Protein AF-L5KWV3-F1 (afdb_monomer_lite)

Radius of gyration: 14.97 Å; chains: 1; bounding box: 37×19×45 Å

Sequence (78 aa):
MIEIEQAEAQLSELDLLTSMFPGEDELIVNDQLALAELKDCIEKRTMEGRSSKVYFTINMNLDVSEEAMEVHITLMIC

Foldseek 3Di:
DVVLVLLVVLVVVVVVVCVVQVDPQQKAWPDVLLVVLSVVCNVVVHNPPNPDFTKMWGWDFDCDPPDTDIDIDIDTRD

InterPro domains:
  IPR016135 Ubiquitin-conjugating enzyme/RWD-like [G3DSA:3.10.110.10] (4-76)
  IPR016135 Ubiquitin-conjugating enzyme/RWD-like [SSF54495] (5-76)
  IPR017359 Phomoidride biosynthesis cluster protein F-like [PTHR15955] (5-72)

pLDDT: mean 85.7, std 9.63, range [59.47, 94.69]

Structure (mmCIF, N/CA/C/O backbone):
data_AF-L5KWV3-F1
#
_entry.id   AF-L5KWV3-F1
#
loop_
_atom_site.group_PDB
_atom_site.id
_atom_site.type_symbol
_atom_site.label_atom_id
_atom_site.label_alt_id
_atom_site.label_comp_id
_atom_site.label_asym_id
_atom_site.label_entity_id
_atom_site.label_seq_id
_atom_site.pdbx_PDB_ins_code
_atom_site.Cartn_x
_atom_site.Cartn_y
_atom_site.Cartn_z
_atom_site.occupancy
_atom_site.B_iso_or_equiv
_atom_site.auth_seq_id
_atom_site.auth_comp_id
_atom_site.auth_asym_id
_atom_site.auth_atom_id
_atom_site.pdbx_PDB_model_num
ATOM 1 N N . MET A 1 1 ? -2.811 -2.407 20.582 1.00 59.47 1 MET A N 1
ATOM 2 C CA . MET A 1 1 ? -2.056 -1.189 20.202 1.00 59.47 1 MET A CA 1
ATOM 3 C C . MET A 1 1 ? -1.042 -1.518 19.118 1.00 59.47 1 MET A C 1
ATOM 5 O O . MET A 1 1 ? -1.220 -0.997 18.031 1.00 59.47 1 MET A O 1
ATOM 9 N N . ILE A 1 2 ? -0.145 -2.487 19.346 1.00 79.56 2 ILE A N 1
ATOM 10 C CA . ILE A 1 2 ? 0.888 -2.930 18.383 1.00 79.56 2 ILE A CA 1
ATOM 11 C C . ILE A 1 2 ? 0.345 -3.205 16.969 1.00 79.56 2 ILE A C 1
ATOM 13 O O . ILE A 1 2 ? 0.948 -2.794 15.990 1.00 79.56 2 ILE A O 1
ATOM 17 N N . GLU A 1 3 ? -0.811 -3.858 16.850 1.00 83.56 3 GLU A N 1
ATOM 18 C CA . GLU A 1 3 ? -1.392 -4.204 15.546 1.00 83.56 3 GLU A CA 1
ATOM 19 C C . GLU A 1 3 ? -1.821 -2.976 14.719 1.00 83.56 3 GLU A C 1
ATOM 21 O O . GLU A 1 3 ? -1.617 -2.941 13.508 1.00 83.56 3 GLU A O 1
ATOM 26 N N . ILE A 1 4 ? -2.379 -1.944 15.360 1.00 89.50 4 ILE A N 1
ATOM 27 C CA . ILE A 1 4 ? -2.780 -0.711 14.663 1.00 89.50 4 ILE A CA 1
ATOM 28 C C . ILE A 1 4 ? -1.553 0.129 14.308 1.00 89.50 4 ILE A C 1
ATOM 30 O O . ILE A 1 4 ? -1.491 0.658 13.206 1.00 89.50 4 ILE A O 1
ATOM 34 N N . GLU A 1 5 ? -0.553 0.197 15.190 1.00 90.06 5 GLU A N 1
ATOM 35 C CA . GLU A 1 5 ? 0.733 0.840 14.881 1.00 90.06 5 GLU A CA 1
ATOM 36 C C . GLU A 1 5 ? 1.430 0.149 13.701 1.00 90.06 5 GLU A C 1
ATOM 38 O O . GLU A 1 5 ? 1.991 0.813 12.833 1.00 90.06 5 GLU A O 1
ATOM 43 N N . GLN A 1 6 ? 1.343 -1.184 13.619 1.00 88.62 6 GLN A N 1
ATOM 44 C CA . GLN A 1 6 ? 1.822 -1.927 12.459 1.00 88.62 6 GLN A CA 1
ATOM 45 C C . GLN A 1 6 ? 1.045 -1.523 11.202 1.00 88.62 6 GLN A C 1
ATOM 47 O O . GLN A 1 6 ? 1.668 -1.213 10.198 1.00 88.62 6 GLN A O 1
ATOM 52 N N . ALA A 1 7 ? -0.289 -1.457 11.247 1.00 90.56 7 ALA A N 1
ATOM 53 C CA . ALA A 1 7 ? -1.094 -1.008 10.108 1.00 90.56 7 ALA A CA 1
ATOM 54 C C . ALA A 1 7 ? -0.730 0.421 9.646 1.00 90.56 7 ALA A C 1
ATOM 56 O O . ALA A 1 7 ? -0.578 0.663 8.451 1.00 90.56 7 ALA A O 1
ATOM 57 N N . GLU A 1 8 ? -0.532 1.354 10.580 1.00 92.81 8 GLU A N 1
ATOM 58 C CA . GLU A 1 8 ? -0.078 2.722 10.289 1.00 92.81 8 GLU A CA 1
ATOM 59 C C . GLU A 1 8 ? 1.316 2.731 9.627 1.00 92.81 8 GLU A C 1
ATOM 61 O O . GLU A 1 8 ? 1.544 3.465 8.659 1.00 92.81 8 GLU A O 1
ATOM 66 N N . ALA A 1 9 ? 2.235 1.876 10.091 1.00 92.25 9 ALA A N 1
ATOM 67 C CA . ALA A 1 9 ? 3.557 1.707 9.488 1.00 92.25 9 ALA A CA 1
ATOM 68 C C . ALA A 1 9 ? 3.483 1.104 8.074 1.00 92.25 9 ALA A C 1
ATOM 70 O O . ALA A 1 9 ? 4.158 1.597 7.174 1.00 92.25 9 ALA A O 1
ATOM 71 N N . GLN A 1 10 ? 2.619 0.104 7.862 1.00 91.88 10 GLN A N 1
ATOM 72 C CA . GLN A 1 10 ? 2.362 -0.500 6.550 1.00 91.88 10 GLN A CA 1
ATOM 73 C C . GLN A 1 10 ? 1.884 0.547 5.533 1.00 91.88 10 GLN A C 1
ATOM 75 O O . GLN A 1 10 ? 2.374 0.595 4.406 1.00 91.88 10 GLN A O 1
ATOM 80 N N . LEU A 1 11 ? 0.936 1.405 5.928 1.00 93.50 11 LEU A N 1
ATOM 81 C CA . LEU A 1 11 ? 0.437 2.473 5.059 1.00 93.50 11 LEU A CA 1
ATOM 82 C C . LEU A 1 11 ? 1.531 3.509 4.757 1.00 93.50 11 LEU A C 1
ATOM 84 O O . LEU A 1 11 ? 1.695 3.902 3.606 1.00 93.50 11 LEU A O 1
ATOM 88 N N . SER A 1 12 ? 2.314 3.891 5.769 1.00 94.12 12 SER A N 1
ATOM 89 C CA . SER A 1 12 ? 3.418 4.848 5.606 1.00 94.12 12 SER A CA 1
ATOM 90 C C . SER A 1 12 ? 4.507 4.334 4.657 1.00 94.12 12 SER A C 1
ATOM 92 O O . SER A 1 12 ? 5.069 5.107 3.884 1.00 94.12 12 SER A O 1
ATOM 94 N N . GLU A 1 13 ? 4.808 3.033 4.696 1.00 93.94 13 GLU A N 1
ATOM 95 C CA . GLU A 1 13 ? 5.742 2.400 3.760 1.00 93.94 13 GLU A CA 1
ATOM 96 C C . GLU A 1 13 ? 5.207 2.440 2.325 1.00 93.94 13 GLU A C 1
ATOM 98 O O . GLU A 1 13 ? 5.942 2.793 1.405 1.00 93.94 13 GLU A O 1
ATOM 103 N N . LEU A 1 14 ? 3.918 2.152 2.124 1.00 93.06 14 LEU A N 1
ATOM 104 C CA . LEU A 1 14 ? 3.303 2.217 0.800 1.00 93.06 14 LEU A CA 1
ATOM 105 C C . LEU A 1 14 ? 3.297 3.646 0.227 1.00 93.06 14 LEU A C 1
ATOM 107 O O . LEU A 1 14 ? 3.576 3.836 -0.959 1.00 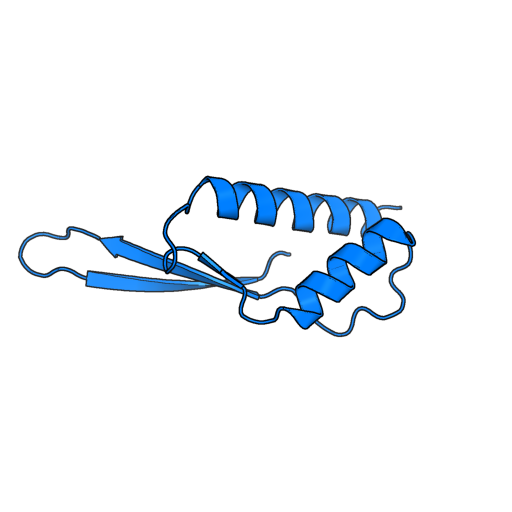93.06 14 LEU A O 1
ATOM 111 N N . ASP A 1 15 ? 3.024 4.651 1.061 1.00 94.12 15 ASP A N 1
ATOM 112 C CA . ASP A 1 15 ? 3.086 6.062 0.663 1.00 94.12 15 ASP A CA 1
ATOM 113 C C . ASP A 1 15 ? 4.521 6.473 0.288 1.00 94.12 15 ASP A C 1
ATOM 115 O O . ASP A 1 15 ? 4.735 7.175 -0.705 1.00 94.12 15 ASP A O 1
ATOM 119 N N . LEU A 1 16 ? 5.522 5.990 1.034 1.00 94.69 16 LEU A N 1
ATOM 120 C CA . LEU A 1 16 ? 6.932 6.194 0.701 1.00 94.69 16 LEU A CA 1
ATOM 121 C C . LEU A 1 16 ? 7.286 5.558 -0.648 1.00 94.69 16 LEU A C 1
ATOM 123 O O . LEU A 1 16 ? 7.902 6.220 -1.482 1.00 94.69 16 LEU A O 1
ATOM 127 N N . LEU A 1 17 ? 6.881 4.308 -0.886 1.00 92.75 17 LEU A N 1
ATOM 128 C CA . LEU A 1 17 ? 7.125 3.617 -2.154 1.00 92.75 17 LEU A CA 1
ATOM 129 C C . LEU A 1 17 ? 6.465 4.354 -3.325 1.00 92.75 17 LEU A C 1
ATOM 131 O O . LEU A 1 17 ? 7.112 4.572 -4.343 1.00 92.75 17 LEU A O 1
ATOM 135 N N . THR A 1 18 ? 5.230 4.828 -3.160 1.00 92.50 18 THR A N 1
ATOM 136 C CA . THR A 1 18 ? 4.524 5.616 -4.190 1.00 92.50 18 THR A CA 1
ATOM 137 C C . THR A 1 18 ? 5.274 6.908 -4.537 1.00 92.50 18 THR A C 1
ATOM 139 O O . THR A 1 18 ? 5.273 7.350 -5.680 1.00 92.50 18 THR A O 1
ATOM 142 N N . SER A 1 19 ? 5.958 7.510 -3.560 1.00 94.44 19 SER A N 1
ATOM 143 C CA . SER A 1 19 ? 6.816 8.683 -3.773 1.00 94.44 19 SER A CA 1
ATOM 144 C C . SER A 1 19 ? 8.148 8.337 -4.458 1.00 94.44 19 SER A C 1
ATOM 146 O O . SER A 1 19 ? 8.660 9.124 -5.253 1.00 94.44 19 SER A O 1
ATOM 148 N N . MET A 1 20 ? 8.720 7.164 -4.162 1.00 94.06 20 MET A N 1
ATOM 149 C CA . MET A 1 20 ? 9.986 6.697 -4.744 1.00 94.06 20 MET A CA 1
ATOM 150 C C . MET A 1 20 ? 9.851 6.188 -6.185 1.00 94.06 20 MET A C 1
ATOM 152 O O . MET A 1 20 ? 10.827 6.259 -6.929 1.00 94.06 20 MET A O 1
ATOM 156 N N . PHE A 1 21 ? 8.667 5.707 -6.562 1.00 93.38 21 PHE A N 1
ATOM 157 C CA . PHE A 1 21 ? 8.342 5.143 -7.875 1.00 93.38 21 PHE A CA 1
ATOM 158 C C . PHE A 1 21 ? 7.188 5.936 -8.518 1.00 93.38 21 PHE A C 1
ATOM 160 O O . PHE A 1 21 ? 6.052 5.461 -8.542 1.00 93.38 21 PHE A O 1
ATOM 167 N N . PRO A 1 22 ? 7.432 7.186 -8.963 1.00 91.81 22 PRO A N 1
ATOM 168 C CA . PRO A 1 22 ? 6.383 8.076 -9.459 1.00 91.81 22 PRO A CA 1
ATOM 169 C C . PRO A 1 22 ? 5.869 7.715 -10.863 1.00 91.81 22 PRO A C 1
ATOM 171 O O . PRO A 1 22 ? 4.926 8.353 -11.336 1.00 91.81 22 PRO A O 1
ATOM 174 N N . GLY A 1 23 ? 6.498 6.766 -11.564 1.00 91.38 23 GLY A N 1
ATOM 175 C CA . GLY A 1 23 ? 6.051 6.311 -12.876 1.00 91.38 23 GLY A CA 1
ATOM 176 C C . GLY A 1 23 ? 4.743 5.519 -12.809 1.00 91.38 23 GLY A C 1
ATOM 177 O O . GLY A 1 23 ? 4.504 4.763 -11.872 1.00 91.38 23 GLY A O 1
ATOM 178 N N . GLU A 1 24 ? 3.902 5.673 -13.835 1.00 86.88 24 GLU A N 1
ATOM 179 C CA . GLU A 1 24 ? 2.556 5.076 -13.896 1.00 86.88 24 GLU A CA 1
ATOM 180 C C . GLU A 1 24 ? 2.571 3.544 -13.772 1.00 86.88 24 GLU A C 1
ATOM 182 O O . GLU A 1 24 ? 1.719 2.973 -13.096 1.00 86.88 24 GLU A O 1
ATOM 187 N N . ASP A 1 25 ? 3.587 2.899 -14.347 1.00 88.75 25 ASP A N 1
ATOM 188 C CA . ASP A 1 25 ? 3.758 1.447 -14.317 1.00 88.75 25 ASP A CA 1
ATOM 189 C C . ASP A 1 25 ? 4.860 0.990 -13.349 1.00 88.75 25 ASP A C 1
ATOM 191 O O . ASP A 1 25 ? 5.144 -0.199 -13.286 1.00 88.75 25 ASP A O 1
ATOM 195 N N . GLU A 1 26 ? 5.507 1.886 -12.593 1.00 91.69 26 GLU A N 1
ATOM 196 C CA . GLU A 1 26 ? 6.638 1.512 -11.726 1.00 91.69 26 GLU A CA 1
ATOM 197 C C . GLU A 1 26 ? 6.191 0.841 -10.423 1.00 91.69 26 GLU A C 1
ATOM 199 O O . GLU A 1 26 ? 6.881 -0.054 -9.942 1.00 91.69 26 GLU A O 1
ATOM 204 N N . LEU A 1 27 ? 5.041 1.233 -9.862 1.00 93.50 27 LEU A N 1
ATOM 205 C CA . LEU A 1 27 ? 4.458 0.637 -8.657 1.00 93.50 27 LEU A CA 1
ATOM 206 C C . LEU A 1 27 ? 2.966 0.358 -8.856 1.00 93.50 27 LEU A C 1
ATOM 208 O O . LEU A 1 27 ? 2.149 1.268 -8.965 1.00 93.50 27 LEU A O 1
ATOM 212 N N . ILE A 1 28 ? 2.591 -0.916 -8.804 1.00 93.19 28 ILE A N 1
ATOM 213 C CA . ILE A 1 28 ? 1.216 -1.372 -9.008 1.00 93.19 28 ILE A CA 1
ATOM 214 C C . ILE A 1 28 ? 0.712 -2.042 -7.735 1.00 93.19 28 ILE A C 1
ATOM 216 O O . ILE A 1 28 ? 1.188 -3.113 -7.367 1.00 93.19 28 ILE A O 1
ATOM 220 N N . VAL A 1 29 ? -0.297 -1.463 -7.081 1.00 91.88 29 VAL A N 1
ATOM 221 C CA . VAL A 1 29 ? -1.022 -2.140 -5.992 1.00 91.88 29 VAL A CA 1
ATOM 222 C C . VAL A 1 29 ? -1.993 -3.150 -6.601 1.00 91.88 29 VAL A C 1
ATOM 224 O O . VAL A 1 29 ? -2.944 -2.775 -7.288 1.00 91.88 29 VAL A O 1
ATOM 227 N N . ASN A 1 30 ? -1.747 -4.438 -6.359 1.00 90.19 30 ASN A N 1
ATOM 228 C CA . ASN A 1 30 ? -2.447 -5.533 -7.033 1.00 90.19 30 ASN A CA 1
ATOM 229 C C . ASN A 1 30 ? -3.843 -5.806 -6.457 1.00 90.19 30 ASN A C 1
ATOM 231 O O . ASN A 1 30 ? -4.705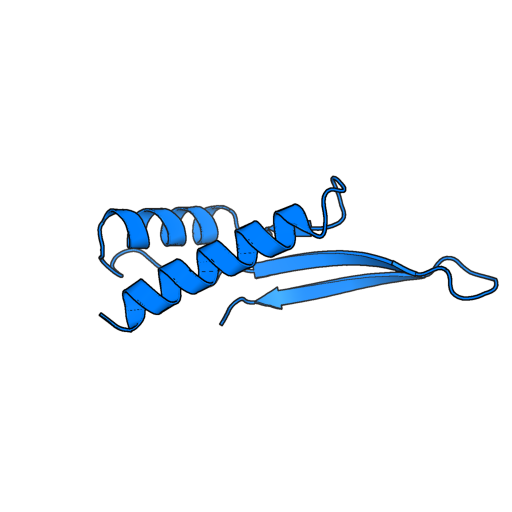 -6.321 -7.164 1.00 90.19 30 ASN A O 1
ATOM 235 N N . ASP A 1 31 ? -4.066 -5.456 -5.190 1.00 90.69 31 ASP A N 1
ATOM 236 C CA . ASP A 1 31 ? -5.350 -5.607 -4.511 1.00 90.69 31 ASP A CA 1
ATOM 237 C C . ASP A 1 31 ? -5.760 -4.287 -3.845 1.00 90.69 31 ASP A C 1
ATOM 239 O O . ASP A 1 31 ? -5.318 -3.932 -2.749 1.00 90.69 31 ASP A O 1
ATOM 243 N N . GLN A 1 32 ? -6.620 -3.544 -4.540 1.00 90.25 32 GLN A N 1
ATOM 244 C CA . GLN A 1 32 ? -7.151 -2.270 -4.057 1.00 90.25 32 GLN A CA 1
ATOM 245 C C . GLN A 1 32 ? -8.137 -2.448 -2.893 1.00 90.25 32 GLN A C 1
ATOM 247 O O . GLN A 1 32 ? -8.299 -1.527 -2.091 1.00 90.25 32 GLN A O 1
ATOM 252 N N . LEU A 1 33 ? -8.779 -3.618 -2.770 1.00 92.12 33 LEU A N 1
ATOM 253 C CA . LEU A 1 33 ? -9.666 -3.910 -1.646 1.00 92.12 33 LEU A CA 1
ATOM 254 C C . LEU A 1 33 ? -8.846 -4.077 -0.366 1.00 92.12 33 LEU A C 1
ATOM 256 O O . LEU A 1 33 ? -9.166 -3.440 0.634 1.00 92.12 33 LEU A O 1
ATOM 260 N N . ALA A 1 34 ? -7.744 -4.829 -0.415 1.00 91.19 34 ALA A N 1
ATOM 261 C CA . ALA A 1 34 ? -6.842 -4.979 0.729 1.00 91.19 34 ALA A CA 1
ATOM 262 C C . ALA A 1 34 ? -6.277 -3.627 1.211 1.00 91.19 34 ALA A C 1
ATOM 264 O O . ALA A 1 34 ? -6.139 -3.399 2.416 1.00 91.19 34 ALA A O 1
ATOM 265 N N . LEU A 1 35 ? -5.983 -2.698 0.290 1.00 92.19 35 LEU A N 1
ATOM 266 C CA . LEU A 1 35 ? -5.558 -1.338 0.641 1.00 92.19 35 LEU A CA 1
ATOM 267 C C . LEU A 1 35 ? -6.688 -0.523 1.290 1.00 92.19 35 LEU A C 1
ATOM 269 O O . LEU A 1 35 ? -6.449 0.210 2.252 1.00 92.19 35 LEU A O 1
ATOM 273 N N . ALA A 1 36 ? -7.916 -0.638 0.782 1.00 92.56 36 ALA A N 1
ATOM 274 C CA . ALA A 1 36 ? -9.072 0.026 1.375 1.00 92.56 36 ALA A CA 1
ATOM 275 C C . ALA A 1 36 ? -9.358 -0.499 2.793 1.00 92.56 36 ALA A C 1
ATOM 277 O O . ALA A 1 36 ? -9.554 0.300 3.706 1.00 92.56 36 ALA A O 1
ATOM 278 N N . GLU A 1 37 ? -9.296 -1.818 2.997 1.00 92.25 37 GLU A N 1
ATOM 279 C CA . GLU A 1 37 ? -9.432 -2.462 4.310 1.00 92.25 37 GLU A CA 1
ATOM 280 C C . GLU A 1 37 ? -8.326 -2.015 5.284 1.00 92.25 37 GLU A C 1
ATOM 282 O O . GLU A 1 37 ? -8.602 -1.771 6.459 1.00 92.25 37 GLU A O 1
ATOM 287 N N . LEU A 1 38 ? -7.081 -1.855 4.812 1.00 91.88 38 LEU A N 1
ATOM 288 C CA . LEU A 1 38 ? -5.974 -1.324 5.618 1.00 91.88 38 LEU A CA 1
ATOM 289 C C . LEU A 1 38 ? -6.261 0.107 6.100 1.00 91.88 38 LEU A C 1
ATOM 291 O O . LEU A 1 38 ? -6.079 0.403 7.280 1.00 91.88 38 LEU A O 1
ATOM 295 N N . LYS A 1 39 ? -6.733 0.983 5.207 1.00 93.00 39 LYS A N 1
ATOM 296 C CA . LYS A 1 39 ? -7.071 2.376 5.545 1.00 93.00 39 LYS A CA 1
ATOM 297 C C . LYS A 1 39 ? -8.247 2.454 6.523 1.00 93.00 39 LYS A C 1
ATOM 299 O O . LYS A 1 39 ? -8.159 3.166 7.520 1.00 93.00 39 LYS A O 1
ATOM 304 N N . ASP A 1 40 ? -9.300 1.676 6.276 1.00 93.12 40 ASP A N 1
ATOM 305 C CA . ASP A 1 40 ? -10.494 1.611 7.127 1.00 93.12 40 ASP A CA 1
ATOM 306 C C . ASP A 1 40 ? -10.168 1.085 8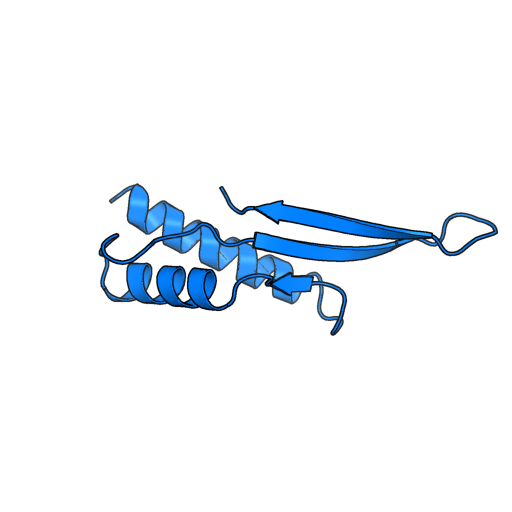.537 1.00 93.12 40 ASP A C 1
ATOM 308 O O . ASP A 1 40 ? -10.631 1.632 9.540 1.00 93.12 40 ASP A O 1
ATOM 312 N N . CYS A 1 41 ? -9.293 0.078 8.626 1.00 91.06 41 CYS A N 1
ATOM 313 C CA . CYS A 1 41 ? -8.780 -0.467 9.882 1.00 91.06 41 CYS A CA 1
ATOM 314 C C . CYS A 1 41 ? -8.075 0.595 10.743 1.00 91.06 41 CYS A C 1
ATOM 316 O O . CYS A 1 41 ? -8.328 0.685 11.950 1.00 91.06 41 CYS A O 1
ATOM 318 N N . ILE A 1 42 ? -7.212 1.412 10.128 1.00 92.19 42 ILE A N 1
ATOM 319 C CA . ILE A 1 42 ? -6.483 2.495 10.806 1.00 92.19 42 ILE A CA 1
ATOM 320 C C . ILE A 1 42 ? -7.461 3.569 11.289 1.00 92.19 42 ILE A C 1
ATOM 322 O O . ILE A 1 42 ? -7.408 3.970 12.453 1.00 92.19 42 ILE A O 1
ATOM 326 N N . GLU A 1 43 ? -8.384 3.994 10.424 1.00 93.06 43 GLU A N 1
ATOM 327 C CA . GLU A 1 43 ? -9.367 5.035 10.737 1.00 93.06 43 GLU A CA 1
ATOM 328 C C . GLU A 1 43 ? -10.284 4.623 11.897 1.00 93.06 43 GLU A C 1
ATOM 330 O O . GLU A 1 43 ? -10.483 5.383 12.848 1.00 93.06 43 GLU A O 1
ATOM 335 N N . LYS A 1 44 ? -10.794 3.388 11.867 1.00 92.25 44 LYS A N 1
ATOM 336 C CA . LYS A 1 44 ? -11.687 2.847 12.903 1.00 92.25 44 LYS A CA 1
ATOM 337 C C . LYS A 1 44 ? -10.948 2.300 14.125 1.00 92.25 44 LYS A C 1
ATOM 339 O O . LYS A 1 44 ? -11.594 1.917 15.101 1.00 92.25 44 LYS A O 1
ATOM 344 N N . ARG A 1 45 ? -9.611 2.237 14.081 1.00 89.62 45 ARG A N 1
ATOM 345 C CA . ARG A 1 45 ? -8.746 1.572 15.073 1.00 89.62 45 ARG A CA 1
ATOM 346 C C . ARG A 1 45 ? -9.225 0.159 15.441 1.00 89.62 45 ARG A C 1
ATOM 348 O O . ARG A 1 45 ? -9.133 -0.248 16.600 1.00 89.62 45 ARG A O 1
ATOM 355 N N . THR A 1 46 ? -9.719 -0.593 14.458 1.00 87.81 46 THR A N 1
ATOM 356 C CA . THR A 1 46 ? -10.156 -1.989 14.616 1.00 87.81 46 THR A CA 1
ATOM 357 C C . THR A 1 46 ? -9.575 -2.855 13.510 1.00 87.81 46 THR A C 1
ATOM 359 O O . THR A 1 46 ? -9.449 -2.411 12.376 1.00 87.81 46 THR A O 1
ATOM 362 N N . MET A 1 47 ? -9.225 -4.097 13.837 1.00 82.12 47 MET A N 1
ATOM 363 C CA . MET A 1 47 ? -8.764 -5.091 12.861 1.00 82.12 47 MET A CA 1
ATOM 364 C C . MET A 1 47 ? -9.918 -5.869 12.210 1.00 82.12 47 MET A C 1
ATOM 366 O O . MET A 1 47 ? -9.687 -6.680 11.313 1.00 82.12 47 MET A O 1
ATOM 370 N N . GLU A 1 48 ? -11.161 -5.639 12.643 1.00 82.00 48 GLU A N 1
ATOM 371 C CA . GLU A 1 48 ? -12.333 -6.264 12.030 1.00 82.00 48 GLU A CA 1
ATOM 372 C C . GLU A 1 48 ? -12.475 -5.851 10.562 1.00 82.00 48 GLU A C 1
ATOM 374 O O . GLU A 1 48 ? -12.493 -4.668 10.235 1.00 82.00 48 GLU A O 1
ATOM 379 N N . GLY A 1 49 ? -12.609 -6.845 9.681 1.00 74.69 49 GLY A N 1
ATOM 380 C CA . GLY A 1 49 ? -12.838 -6.633 8.251 1.00 74.69 49 GLY A CA 1
ATOM 381 C C . GLY A 1 49 ? -11.599 -6.764 7.369 1.00 74.69 49 GLY A C 1
ATOM 382 O O . GLY A 1 49 ? -11.765 -6.859 6.160 1.00 74.69 49 GLY A O 1
ATOM 383 N N . ARG A 1 50 ? -10.384 -6.857 7.931 1.00 79.19 50 ARG A N 1
ATOM 384 C CA . ARG A 1 50 ? -9.191 -7.194 7.138 1.00 79.19 50 ARG A CA 1
ATOM 385 C C . ARG A 1 50 ? -9.208 -8.673 6.773 1.00 79.19 50 ARG A C 1
ATOM 387 O O . ARG A 1 50 ? -9.044 -9.534 7.636 1.00 79.19 50 ARG A O 1
ATOM 394 N N . SER A 1 51 ? -9.402 -8.963 5.493 1.00 73.56 51 SER A N 1
ATOM 395 C CA . SER A 1 51 ? -9.421 -10.330 4.968 1.00 73.56 51 SER A CA 1
ATOM 396 C C . SER A 1 51 ? -8.073 -10.745 4.375 1.00 73.56 51 SER A C 1
ATOM 398 O O . SER A 1 51 ? -7.725 -11.927 4.400 1.00 73.56 51 SER A O 1
ATOM 400 N N . SER A 1 52 ? -7.306 -9.769 3.876 1.00 79.12 52 SER A N 1
ATOM 401 C CA . SER A 1 52 ? -6.132 -10.000 3.029 1.00 79.12 52 SER A CA 1
ATOM 402 C C . SER A 1 52 ? -4.981 -9.035 3.343 1.00 79.12 52 SER A C 1
ATOM 404 O O . SER A 1 52 ? -5.161 -7.979 3.954 1.00 79.12 52 SER A O 1
ATOM 406 N N . LYS A 1 53 ? -3.760 -9.414 2.946 1.00 84.31 53 LYS A N 1
ATOM 407 C CA . LYS A 1 53 ? -2.579 -8.539 3.010 1.00 84.31 53 LYS A CA 1
ATOM 408 C C . LYS A 1 53 ? -2.484 -7.693 1.742 1.00 84.31 53 LYS A C 1
ATOM 410 O O . LYS A 1 53 ? -2.946 -8.111 0.688 1.00 84.31 53 LYS A O 1
ATOM 415 N N . VAL A 1 54 ? -1.879 -6.510 1.843 1.00 89.62 54 VAL A N 1
ATOM 416 C CA . VAL A 1 54 ? -1.632 -5.660 0.672 1.00 89.62 54 VAL A CA 1
ATOM 417 C C . VAL A 1 54 ? -0.439 -6.219 -0.101 1.00 89.62 54 VAL A C 1
ATOM 419 O O . VAL A 1 54 ? 0.639 -6.417 0.466 1.00 89.62 54 VAL A O 1
ATOM 422 N N . TYR A 1 55 ? -0.643 -6.452 -1.395 1.00 90.69 55 TYR A N 1
ATOM 423 C CA . TYR A 1 55 ? 0.388 -6.874 -2.338 1.00 90.69 55 TYR A CA 1
ATOM 424 C C . TYR A 1 55 ? 0.581 -5.798 -3.395 1.00 90.69 55 TYR A C 1
ATOM 426 O O . TYR A 1 55 ? -0.390 -5.199 -3.872 1.00 90.69 55 TYR A O 1
ATOM 434 N N . PHE A 1 56 ? 1.831 -5.579 -3.775 1.00 91.88 56 PHE A N 1
ATOM 435 C CA . PHE A 1 56 ? 2.185 -4.666 -4.847 1.00 91.88 56 PHE A CA 1
ATOM 436 C C . PHE A 1 56 ? 3.314 -5.240 -5.694 1.00 91.88 56 PHE A C 1
ATOM 438 O O . PHE A 1 56 ? 4.069 -6.115 -5.264 1.00 91.88 56 PHE A O 1
ATOM 445 N N . THR A 1 57 ? 3.425 -4.733 -6.911 1.00 93.44 57 THR A N 1
ATOM 446 C CA . THR A 1 57 ? 4.469 -5.080 -7.865 1.00 93.44 57 THR A CA 1
ATOM 447 C C . THR A 1 57 ? 5.264 -3.828 -8.192 1.00 93.44 57 THR A C 1
ATOM 449 O O . THR A 1 57 ? 4.669 -2.803 -8.511 1.00 93.44 57 THR A O 1
ATOM 452 N N . ILE A 1 58 ? 6.590 -3.913 -8.096 1.00 92.94 58 ILE A N 1
ATOM 453 C CA . ILE A 1 58 ? 7.502 -2.882 -8.584 1.00 92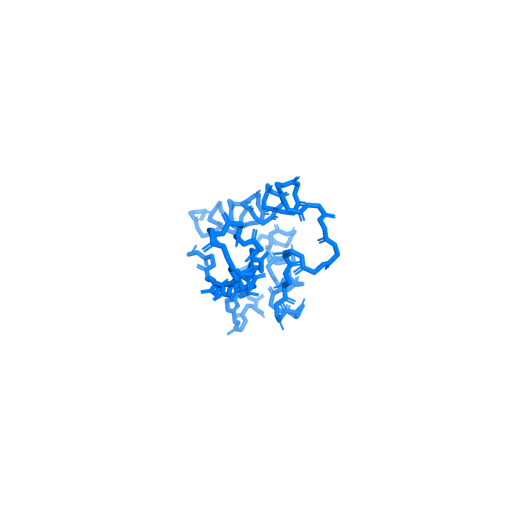.94 58 ILE A CA 1
ATOM 454 C C . ILE A 1 58 ? 8.069 -3.351 -9.920 1.00 92.94 58 ILE A C 1
ATOM 456 O O . ILE A 1 58 ? 8.676 -4.425 -9.985 1.00 92.94 58 ILE A O 1
ATOM 460 N N . ASN A 1 59 ? 7.891 -2.542 -10.959 1.00 91.38 59 ASN A N 1
ATOM 461 C CA . ASN A 1 59 ? 8.480 -2.771 -12.271 1.00 91.38 59 ASN A CA 1
ATOM 462 C C . ASN A 1 59 ? 9.711 -1.878 -12.409 1.00 91.38 59 ASN A C 1
ATOM 464 O O . ASN A 1 59 ? 9.623 -0.657 -12.289 1.00 91.38 59 ASN A O 1
ATOM 468 N N . MET A 1 60 ? 10.870 -2.489 -12.642 1.00 86.19 60 MET A N 1
ATOM 469 C CA . MET A 1 60 ? 12.127 -1.771 -12.833 1.00 86.19 60 MET A CA 1
ATOM 470 C C . MET A 1 60 ? 12.689 -2.054 -14.216 1.00 86.19 60 MET A C 1
ATOM 472 O O . MET A 1 60 ? 12.959 -3.205 -14.564 1.00 86.19 60 MET A O 1
ATOM 476 N N . ASN A 1 61 ? 12.939 -0.980 -14.960 1.00 80.94 61 ASN A N 1
ATOM 477 C CA . ASN A 1 61 ? 13.732 -1.028 -16.178 1.00 80.94 61 ASN A CA 1
ATOM 478 C C . ASN A 1 61 ? 15.204 -0.897 -15.800 1.00 80.94 61 ASN A C 1
ATOM 480 O O . ASN A 1 61 ? 15.637 0.148 -15.310 1.00 80.94 61 ASN A O 1
ATOM 484 N N . LEU A 1 62 ? 15.970 -1.969 -15.989 1.00 78.69 62 LEU A N 1
ATOM 485 C CA . LEU A 1 62 ? 17.401 -1.971 -15.719 1.00 78.69 62 LEU A CA 1
ATOM 486 C C . LEU A 1 62 ? 18.166 -1.840 -17.038 1.00 78.69 62 LEU A C 1
ATOM 488 O O . LEU A 1 62 ? 18.083 -2.713 -17.903 1.00 78.69 62 LEU A O 1
ATOM 492 N N . ASP A 1 63 ? 18.954 -0.771 -17.164 1.00 69.81 63 ASP A N 1
ATOM 493 C CA . ASP A 1 63 ? 19.920 -0.602 -18.254 1.00 69.81 63 ASP A CA 1
ATOM 494 C C . ASP A 1 63 ? 21.134 -1.511 -18.015 1.00 69.81 63 ASP A C 1
ATOM 496 O O . ASP A 1 63 ? 22.202 -1.091 -17.560 1.00 69.81 63 ASP A O 1
ATOM 500 N N . VAL A 1 64 ? 20.958 -2.802 -18.290 1.00 69.44 64 VAL A N 1
ATOM 501 C CA . VAL A 1 64 ? 22.049 -3.774 -18.335 1.00 69.44 64 VAL A CA 1
ATOM 502 C C . VAL A 1 64 ? 22.548 -3.832 -19.780 1.00 69.44 64 VAL A C 1
ATOM 504 O O . VAL A 1 64 ? 21.767 -4.008 -20.708 1.00 69.44 64 VAL A O 1
ATOM 507 N N . SER A 1 65 ? 23.850 -3.604 -19.975 1.00 66.44 65 SER A N 1
ATOM 508 C CA . SER A 1 65 ? 24.489 -3.440 -21.291 1.00 66.44 65 SER A CA 1
ATOM 509 C C . SER A 1 65 ? 24.005 -4.463 -22.336 1.00 66.44 65 SER A C 1
ATOM 511 O O . SER A 1 65 ? 24.184 -5.662 -22.152 1.00 66.44 65 SER A O 1
ATOM 513 N N . GLU A 1 66 ? 23.491 -3.920 -23.446 1.00 60.53 66 GLU A N 1
ATOM 514 C CA . GLU A 1 66 ? 23.027 -4.528 -24.711 1.00 60.53 66 GLU A CA 1
ATOM 515 C C . GLU A 1 66 ? 21.563 -4.996 -24.816 1.00 60.53 66 GLU A C 1
ATOM 517 O O . GLU A 1 66 ? 21.047 -4.982 -25.934 1.00 60.53 66 GLU A O 1
ATOM 522 N N . GLU A 1 67 ? 20.833 -5.257 -23.726 1.00 62.53 67 GLU A N 1
ATOM 523 C CA . GLU A 1 67 ? 19.400 -5.612 -23.798 1.00 62.53 67 GLU A CA 1
ATOM 524 C C . GLU A 1 67 ? 18.636 -5.014 -22.604 1.00 62.53 67 GLU A C 1
ATOM 526 O O . GLU A 1 67 ? 18.936 -5.330 -21.454 1.00 62.53 67 GLU A O 1
ATOM 531 N N . ALA A 1 68 ? 17.650 -4.143 -22.854 1.00 61.59 68 ALA A N 1
ATOM 532 C CA . ALA A 1 68 ? 16.801 -3.602 -21.791 1.00 61.59 68 ALA A CA 1
ATOM 533 C C . ALA A 1 68 ? 16.057 -4.757 -21.099 1.00 61.59 68 ALA A C 1
ATOM 535 O O . ALA A 1 68 ? 15.250 -5.444 -21.729 1.00 61.59 68 ALA A O 1
ATOM 536 N N . MET A 1 69 ? 16.354 -4.989 -19.818 1.00 66.62 69 MET A N 1
ATOM 537 C CA . MET A 1 69 ? 15.754 -6.061 -19.027 1.00 66.62 69 MET A CA 1
ATOM 538 C C . MET A 1 69 ? 14.714 -5.467 -18.075 1.00 66.62 69 MET A C 1
ATOM 540 O O . MET A 1 69 ? 15.040 -4.628 -17.233 1.00 66.62 69 MET A O 1
ATOM 544 N N . GLU A 1 70 ? 13.468 -5.918 -18.205 1.00 70.44 70 GLU A N 1
ATOM 545 C CA . GLU A 1 70 ? 12.369 -5.553 -17.310 1.00 70.44 70 GLU A CA 1
ATOM 546 C C . GLU A 1 70 ? 12.296 -6.569 -16.161 1.00 70.44 70 GLU A C 1
ATOM 548 O O . GLU A 1 70 ? 12.211 -7.782 -16.379 1.00 70.44 70 GLU A O 1
ATOM 553 N N . VAL A 1 71 ? 12.383 -6.084 -14.921 1.00 79.56 71 VAL A N 1
ATOM 554 C CA . VAL A 1 71 ? 12.301 -6.916 -13.715 1.00 79.56 71 VAL A CA 1
ATOM 555 C C . VAL A 1 71 ? 11.034 -6.562 -12.948 1.00 79.56 71 VAL A C 1
ATOM 557 O O . VAL A 1 71 ? 10.875 -5.431 -12.494 1.00 79.56 71 VAL A O 1
ATOM 560 N N . HIS A 1 72 ? 10.170 -7.558 -12.750 1.00 83.25 72 HIS A N 1
ATOM 561 C CA . HIS A 1 72 ? 8.967 -7.453 -11.925 1.00 83.25 72 HIS A CA 1
ATOM 562 C C . HIS A 1 72 ? 9.226 -8.066 -10.548 1.00 83.25 72 HIS A C 1
ATOM 564 O O . HIS A 1 72 ? 9.507 -9.263 -10.438 1.00 83.25 72 HIS A O 1
ATOM 570 N N . ILE A 1 73 ? 9.111 -7.266 -9.490 1.00 85.19 73 ILE A N 1
ATOM 571 C CA . ILE A 1 73 ? 9.243 -7.740 -8.109 1.00 85.19 73 ILE A CA 1
ATOM 572 C C . ILE A 1 73 ? 7.903 -7.576 -7.402 1.00 85.19 73 ILE A C 1
ATOM 574 O O . ILE A 1 73 ? 7.465 -6.458 -7.146 1.00 85.19 73 ILE A O 1
ATOM 578 N N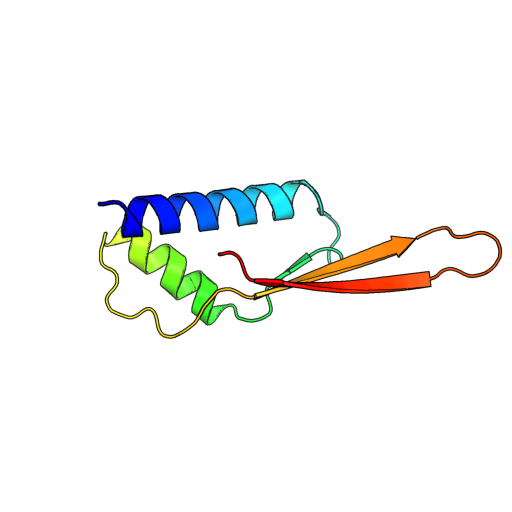 . THR A 1 74 ? 7.261 -8.690 -7.048 1.00 83.12 74 THR A N 1
ATOM 579 C CA . THR A 1 74 ? 6.050 -8.678 -6.218 1.00 83.12 74 THR A CA 1
ATOM 580 C C . THR A 1 74 ? 6.427 -8.787 -4.749 1.00 83.12 74 THR A C 1
ATOM 582 O O . THR A 1 74 ? 7.097 -9.736 -4.333 1.00 83.12 74 THR A O 1
ATOM 585 N N . LEU A 1 75 ? 5.975 -7.822 -3.958 1.00 84.75 75 LEU A N 1
ATOM 586 C CA . LEU A 1 75 ? 6.240 -7.727 -2.532 1.00 84.75 75 LEU A CA 1
ATOM 587 C C . LEU A 1 75 ? 4.928 -7.651 -1.755 1.00 84.75 75 LEU A C 1
ATOM 589 O O . LEU A 1 75 ? 3.874 -7.259 -2.259 1.00 84.75 75 LEU A O 1
ATOM 593 N N . MET A 1 76 ? 5.011 -8.064 -0.499 1.00 81.88 76 MET A N 1
ATOM 594 C CA . MET A 1 76 ? 3.919 -8.029 0.457 1.00 81.8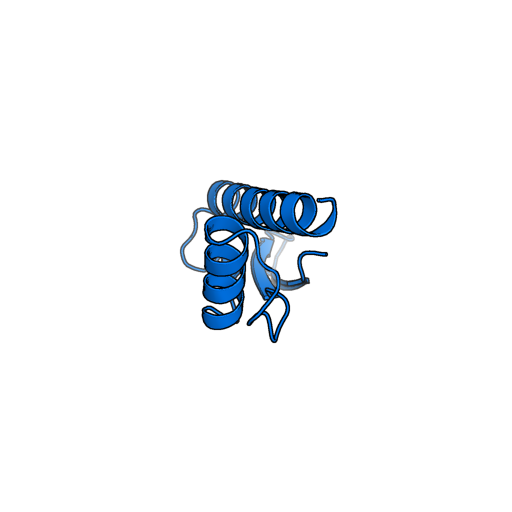8 76 MET A CA 1
ATOM 595 C C . MET A 1 76 ? 4.433 -7.276 1.676 1.00 81.88 76 MET A C 1
ATOM 597 O O . MET A 1 76 ? 5.454 -7.663 2.244 1.00 81.88 76 MET A O 1
ATOM 601 N N . ILE A 1 77 ? 3.749 -6.202 2.059 1.00 74.19 77 ILE A N 1
ATOM 602 C CA . ILE A 1 77 ? 4.112 -5.431 3.249 1.00 74.19 77 ILE A CA 1
ATOM 603 C C . ILE A 1 77 ? 3.752 -6.261 4.502 1.00 74.19 77 ILE A C 1
ATOM 605 O O . ILE A 1 77 ? 2.670 -6.855 4.579 1.00 74.19 77 ILE A O 1
ATOM 609 N N . CYS A 1 78 ? 4.712 -6.386 5.428 1.00 61.00 78 CYS A N 1
ATOM 610 C CA . CYS A 1 78 ? 4.700 -7.346 6.544 1.00 61.00 78 CYS A CA 1
ATOM 611 C C . CYS A 1 78 ? 3.674 -7.034 7.631 1.00 61.00 78 CYS A C 1
ATOM 613 O O . CYS A 1 78 ? 3.634 -5.882 8.120 1.00 61.00 78 CYS A O 1
#

Secondary structure (DSSP, 8-state):
-HHHHHHHHHHHHHHHHHHH--STTTEEES-HHHHHHHHHHHHHT--TT--S--EEEEEEEE--TTS-EEEEEEEE--

Organism: Pteropus alecto (NCBI:txid9402)